Protein AF-A0A535HWG7-F1 (afdb_monomer_lite)

Structure (mmCIF, N/CA/C/O backbone):
data_AF-A0A535HWG7-F1
#
_entry.id   AF-A0A535HWG7-F1
#
loop_
_atom_site.group_PDB
_atom_site.id
_atom_site.type_symbol
_atom_site.label_atom_id
_atom_site.label_alt_id
_atom_site.label_comp_id
_atom_site.label_asym_id
_atom_site.label_entity_id
_atom_site.label_seq_id
_atom_site.pdbx_PDB_ins_code
_atom_site.Cartn_x
_atom_site.Cartn_y
_atom_site.Cartn_z
_atom_site.occupancy
_atom_site.B_iso_or_equiv
_atom_site.auth_seq_id
_atom_site.auth_comp_id
_atom_site.auth_asym_id
_atom_site.auth_atom_id
_atom_site.pdbx_PDB_model_num
ATOM 1 N N . MET A 1 1 ? -50.111 4.413 7.976 1.00 44.66 1 MET A N 1
ATOM 2 C CA . MET A 1 1 ? -48.849 4.203 8.720 1.00 44.66 1 MET A CA 1
ATOM 3 C C . MET A 1 1 ? -47.826 3.595 7.777 1.00 44.66 1 MET A C 1
ATOM 5 O O . MET A 1 1 ? -48.163 2.578 7.182 1.00 44.66 1 MET A O 1
ATOM 9 N N . PRO A 1 2 ? -46.637 4.185 7.564 1.00 52.50 2 PRO A N 1
ATOM 10 C CA . PRO A 1 2 ? -45.641 3.558 6.705 1.00 52.50 2 PRO A CA 1
ATOM 11 C C . PRO A 1 2 ? -44.931 2.430 7.474 1.00 52.50 2 PRO A C 1
ATOM 13 O O . PRO A 1 2 ? -44.420 2.644 8.570 1.00 52.50 2 PRO A O 1
ATOM 16 N N . LEU A 1 3 ? -44.930 1.226 6.894 1.00 57.62 3 LEU A N 1
ATOM 17 C CA . LEU A 1 3 ? -44.432 -0.038 7.468 1.00 57.62 3 LEU A CA 1
ATOM 18 C C . LEU A 1 3 ? -42.912 -0.256 7.319 1.00 57.62 3 LEU A C 1
ATOM 20 O O . LEU A 1 3 ? -42.413 -1.337 7.607 1.00 57.62 3 LEU A O 1
ATOM 24 N N . PHE A 1 4 ? -42.157 0.760 6.901 1.00 60.59 4 PHE A N 1
ATOM 25 C CA . PHE A 1 4 ? -40.718 0.635 6.660 1.00 60.59 4 PHE A CA 1
ATOM 26 C C . PHE A 1 4 ? -39.949 1.768 7.340 1.00 60.59 4 PHE A C 1
ATOM 28 O O . PHE A 1 4 ? -39.509 2.720 6.698 1.00 60.59 4 PHE A O 1
ATOM 35 N N . ARG A 1 5 ? -39.754 1.664 8.660 1.00 58.84 5 ARG A N 1
ATOM 36 C CA . ARG A 1 5 ? -38.632 2.352 9.312 1.00 58.84 5 ARG A CA 1
ATOM 37 C C . ARG A 1 5 ? -37.370 1.575 8.963 1.00 58.84 5 ARG A C 1
ATOM 39 O O . ARG A 1 5 ? -37.111 0.519 9.533 1.00 58.84 5 ARG A O 1
ATOM 46 N N . ARG A 1 6 ? -36.596 2.082 8.002 1.00 60.06 6 ARG A N 1
ATOM 47 C CA . ARG A 1 6 ? -35.200 1.665 7.842 1.00 60.06 6 ARG A CA 1
ATOM 48 C C . ARG A 1 6 ? -34.513 1.988 9.177 1.00 60.06 6 ARG A C 1
ATOM 50 O O . ARG A 1 6 ? -34.630 3.137 9.603 1.00 60.06 6 ARG A O 1
ATOM 57 N N . PRO A 1 7 ? -33.880 1.029 9.871 1.00 55.66 7 PRO A N 1
ATOM 58 C CA . PRO A 1 7 ? -33.111 1.371 11.057 1.00 55.66 7 PRO A CA 1
ATOM 59 C C . PRO A 1 7 ? -32.060 2.407 10.649 1.00 55.66 7 PRO A C 1
ATOM 61 O O . PRO A 1 7 ? -31.368 2.212 9.645 1.00 55.66 7 PRO A O 1
ATOM 64 N N . GLU A 1 8 ? -31.989 3.523 11.379 1.00 54.91 8 GLU A N 1
ATOM 65 C CA . GLU A 1 8 ? -30.885 4.473 11.260 1.00 54.91 8 GLU A CA 1
ATOM 66 C C . GLU A 1 8 ? -29.608 3.702 11.569 1.00 54.91 8 GLU A C 1
ATOM 68 O O . GLU A 1 8 ? -29.321 3.331 12.706 1.00 54.91 8 GLU A O 1
ATOM 73 N N . ARG A 1 9 ? -28.885 3.347 10.512 1.00 58.41 9 ARG A N 1
ATOM 74 C CA . ARG A 1 9 ? -27.623 2.639 10.624 1.00 58.41 9 ARG A CA 1
ATOM 75 C C . ARG A 1 9 ? -26.601 3.710 10.971 1.00 58.41 9 ARG A C 1
ATOM 77 O O . ARG A 1 9 ? -26.141 4.415 10.075 1.00 58.41 9 ARG A O 1
ATOM 84 N N . THR A 1 10 ? -26.320 3.888 12.261 1.00 65.75 10 THR A N 1
ATOM 85 C CA . THR A 1 10 ? -25.242 4.774 12.711 1.00 65.75 10 THR A CA 1
ATOM 86 C C . THR A 1 10 ? -23.978 4.395 11.939 1.00 65.75 10 THR A C 1
ATOM 88 O O . THR A 1 10 ? -23.633 3.207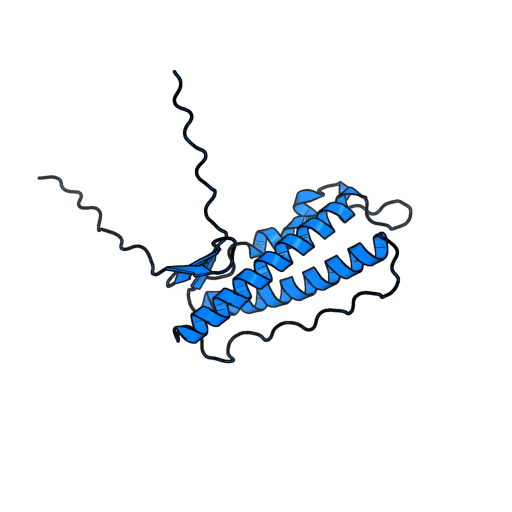 11.915 1.00 65.75 10 THR A O 1
ATOM 91 N N . PRO A 1 11 ? -23.329 5.342 11.239 1.00 66.75 11 PRO A N 1
ATOM 92 C CA . PRO A 1 11 ? -22.117 5.034 10.499 1.00 66.75 11 PRO A CA 1
ATOM 93 C C . PRO A 1 11 ? -21.051 4.497 11.465 1.00 66.75 11 PRO A C 1
ATOM 95 O O . PRO A 1 11 ? -21.007 4.929 12.622 1.00 66.75 11 PRO A O 1
ATOM 98 N N . PRO A 1 12 ? -20.216 3.540 11.022 1.00 75.81 12 PRO A N 1
ATOM 99 C CA . PRO A 1 12 ? -19.136 3.031 11.852 1.00 75.81 12 PRO A CA 1
ATOM 100 C C . PRO A 1 12 ? -18.220 4.185 12.293 1.00 75.81 12 PRO A C 1
ATOM 102 O O . PRO A 1 12 ? -18.034 5.136 11.524 1.00 75.81 12 PRO A O 1
ATOM 105 N N . PRO A 1 13 ? -17.642 4.126 13.507 1.00 87.50 13 PRO A N 1
ATOM 106 C CA . PRO A 1 13 ? -16.687 5.128 13.956 1.00 87.50 13 PRO A CA 1
ATOM 107 C C . PRO A 1 13 ? -15.539 5.246 12.952 1.00 87.50 13 PRO A C 1
ATOM 109 O O . PRO A 1 13 ? -14.954 4.238 12.549 1.00 87.50 13 PRO A O 1
ATOM 112 N N . GLN A 1 14 ? -15.226 6.472 12.541 1.00 92.56 14 GLN A N 1
ATOM 113 C CA . GLN A 1 14 ? -14.174 6.735 11.567 1.00 92.56 14 GLN A CA 1
ATOM 114 C C . GLN A 1 14 ? -13.411 8.018 11.892 1.00 92.56 14 GLN A C 1
ATOM 116 O O . GLN A 1 14 ? -13.940 8.916 12.550 1.00 92.56 14 GLN A O 1
ATOM 121 N N . PHE A 1 15 ? -12.184 8.111 11.397 1.00 92.69 15 PHE A N 1
ATOM 122 C CA . PHE A 1 15 ? -11.363 9.318 11.447 1.00 92.69 15 PHE A CA 1
ATOM 123 C C . PHE A 1 15 ? -10.500 9.438 10.188 1.00 92.69 15 PHE A C 1
ATOM 125 O O . PHE A 1 15 ? -10.460 8.527 9.359 1.00 92.69 15 PHE A O 1
ATOM 132 N N . ILE A 1 16 ? -9.857 10.593 10.032 1.00 92.88 16 ILE A N 1
ATOM 133 C CA . ILE A 1 16 ? -9.023 10.930 8.881 1.00 92.88 16 ILE A CA 1
ATOM 134 C C . ILE A 1 16 ? -7.556 10.976 9.304 1.00 92.88 16 ILE A C 1
ATOM 136 O O . ILE A 1 16 ? -7.260 11.459 10.394 1.00 92.88 16 ILE A O 1
ATOM 140 N N . VAL A 1 17 ? -6.656 10.504 8.441 1.00 89.75 17 VAL A N 1
ATOM 141 C CA . VAL A 1 17 ? -5.204 10.590 8.633 1.00 89.75 17 VAL A CA 1
ATOM 142 C C . VAL A 1 17 ? -4.487 11.134 7.403 1.00 89.75 17 VAL A C 1
ATOM 144 O O . VAL A 1 17 ? -4.877 10.892 6.256 1.00 89.75 17 VAL A O 1
ATOM 147 N N . GLY A 1 18 ? -3.381 11.832 7.663 1.00 80.75 18 GLY A N 1
ATOM 148 C CA . GLY A 1 18 ? -2.506 12.393 6.639 1.00 80.75 18 GLY A CA 1
ATOM 149 C C . GLY A 1 18 ? -3.107 13.575 5.875 1.00 80.75 18 GLY A C 1
ATOM 150 O O . GLY A 1 18 ? -4.245 13.980 6.078 1.00 80.75 18 GLY A O 1
ATOM 151 N N . VAL A 1 19 ? -2.305 14.133 4.968 1.00 75.75 19 VAL A N 1
ATOM 152 C CA . VAL A 1 19 ? -2.656 15.330 4.175 1.00 75.75 19 VAL A CA 1
ATOM 153 C C . VAL A 1 19 ? -3.618 15.048 3.019 1.00 75.75 19 VAL A C 1
ATOM 155 O O . VAL A 1 19 ? -4.183 15.969 2.441 1.00 75.75 19 VAL A O 1
ATOM 158 N N . HIS A 1 20 ? -3.788 13.774 2.672 1.00 79.38 20 HIS A N 1
ATOM 159 C CA . HIS A 1 20 ? -4.631 13.317 1.569 1.00 79.38 20 HIS A CA 1
ATOM 160 C C . HIS A 1 20 ? -5.956 12.733 2.057 1.00 79.38 20 HIS A C 1
ATOM 162 O O . HIS A 1 20 ? -6.542 11.927 1.353 1.00 79.38 20 HIS A O 1
ATOM 168 N N . ASP A 1 21 ? -6.395 13.069 3.267 1.00 87.38 21 ASP A N 1
ATOM 169 C CA . ASP A 1 21 ? -7.676 12.651 3.836 1.00 87.38 21 ASP A CA 1
ATOM 170 C C . ASP A 1 21 ? -7.966 11.134 3.770 1.00 87.38 21 ASP A C 1
ATOM 172 O O . ASP A 1 21 ? -9.080 10.699 3.452 1.00 87.38 21 ASP A O 1
ATOM 176 N N . HIS A 1 22 ? -6.964 10.300 4.075 1.00 91.69 22 HIS A N 1
ATOM 177 C CA . HIS A 1 22 ? -7.167 8.852 4.147 1.00 91.69 22 HIS A CA 1
ATOM 178 C C . HIS A 1 22 ? -8.100 8.521 5.303 1.00 91.69 22 HIS A C 1
ATOM 180 O O . HIS A 1 22 ? -8.017 9.114 6.375 1.00 91.69 22 HIS A O 1
ATOM 186 N N . ARG A 1 23 ? -8.995 7.558 5.102 1.00 94.38 23 ARG A N 1
ATOM 187 C CA . ARG A 1 23 ? -10.052 7.250 6.068 1.00 94.38 23 ARG A CA 1
ATOM 188 C C . ARG A 1 23 ? -9.707 5.994 6.840 1.00 94.38 23 ARG A C 1
ATOM 190 O O . ARG A 1 23 ? -9.428 4.966 6.234 1.00 94.38 23 ARG A O 1
ATOM 197 N N . VAL A 1 24 ? -9.811 6.049 8.158 1.00 95.38 24 VAL A N 1
ATOM 198 C CA . VAL A 1 24 ? -9.719 4.878 9.031 1.00 95.38 24 VAL A CA 1
ATOM 199 C C . VAL A 1 24 ? -11.108 4.568 9.561 1.00 95.38 24 VAL A C 1
ATOM 201 O O . VAL A 1 24 ? -11.734 5.425 10.180 1.00 95.38 24 VAL A O 1
ATOM 204 N N . VAL A 1 25 ? -11.603 3.360 9.305 1.00 94.44 25 VAL A N 1
ATOM 205 C CA . VAL A 1 25 ? -12.955 2.926 9.676 1.00 94.44 25 VAL A CA 1
ATOM 206 C C . VAL A 1 25 ? -12.871 1.738 10.629 1.00 94.44 25 VAL A C 1
ATOM 208 O O . VAL A 1 25 ? -12.256 0.720 10.312 1.00 94.44 25 VAL A O 1
ATOM 211 N N . ILE A 1 26 ? -13.508 1.857 11.791 1.00 93.44 26 ILE A N 1
ATOM 212 C CA . ILE A 1 26 ? -13.460 0.873 12.879 1.00 93.44 26 ILE A CA 1
ATOM 213 C C . ILE A 1 26 ? -14.704 -0.024 12.833 1.00 93.44 26 ILE A C 1
ATOM 215 O O . ILE A 1 26 ? -15.808 0.440 12.549 1.00 93.44 26 ILE A O 1
ATOM 219 N N . GLY A 1 27 ? -14.543 -1.313 13.139 1.00 88.31 27 GLY A N 1
ATOM 220 C CA . GLY A 1 27 ? -15.636 -2.292 13.139 1.00 88.31 27 GLY A CA 1
ATOM 221 C C . GLY A 1 27 ? -16.042 -2.748 11.735 1.00 88.31 27 GLY A C 1
ATOM 222 O O . GLY A 1 27 ? -17.203 -3.074 11.493 1.00 88.31 27 GLY A O 1
ATOM 223 N N . THR A 1 28 ? -15.099 -2.738 10.796 1.00 80.06 28 THR A N 1
ATOM 224 C CA . THR A 1 28 ? -15.294 -3.175 9.410 1.00 80.06 28 THR A CA 1
ATOM 225 C C . THR A 1 28 ? -14.903 -4.639 9.232 1.00 80.06 28 THR A C 1
ATOM 227 O O . THR A 1 28 ? -13.939 -5.122 9.824 1.00 80.06 28 THR A O 1
ATOM 230 N N . ALA A 1 29 ? -15.667 -5.357 8.405 1.00 76.81 29 ALA A N 1
ATOM 231 C CA . ALA A 1 29 ? -15.384 -6.736 8.028 1.00 76.81 29 ALA A CA 1
ATOM 232 C C . ALA A 1 29 ? -15.555 -6.910 6.503 1.00 76.81 29 ALA A C 1
ATOM 234 O O . ALA A 1 29 ? -16.657 -6.670 6.000 1.00 76.81 29 ALA A O 1
ATOM 235 N N . PRO A 1 30 ? -14.509 -7.348 5.774 1.00 77.88 30 PRO A N 1
ATOM 236 C CA . PRO A 1 30 ? -13.135 -7.520 6.258 1.00 77.88 30 PRO A CA 1
ATOM 237 C C . PRO A 1 30 ? -12.460 -6.168 6.566 1.00 77.88 30 PRO A C 1
ATOM 239 O O . PRO A 1 30 ? -12.705 -5.191 5.867 1.00 77.88 30 PRO A O 1
ATOM 242 N N . GLY A 1 31 ? -11.621 -6.131 7.611 1.00 89.50 31 GLY A N 1
ATOM 243 C CA . GLY A 1 31 ? -10.663 -5.041 7.845 1.00 89.50 31 GLY A CA 1
ATOM 244 C C . GLY A 1 31 ? -9.513 -5.053 6.824 1.00 89.50 31 GLY A C 1
ATOM 245 O O . GLY A 1 31 ? -9.499 -5.895 5.921 1.00 89.50 31 GLY A O 1
ATOM 246 N N . GLY A 1 32 ? -8.506 -4.198 7.010 1.00 95.81 32 GLY A N 1
ATOM 247 C CA . GLY A 1 32 ? -7.247 -4.237 6.261 1.00 95.81 32 GLY A CA 1
ATOM 248 C C . GLY A 1 32 ? -6.824 -2.915 5.620 1.00 95.81 32 GLY A C 1
ATOM 249 O O . GLY A 1 32 ? -7.337 -1.839 5.926 1.00 95.81 32 GLY A O 1
ATOM 250 N N . VAL A 1 33 ? -5.865 -2.997 4.704 1.00 96.69 33 VAL A N 1
ATOM 251 C CA . VAL A 1 33 ? -5.419 -1.873 3.872 1.00 96.69 33 VAL A CA 1
ATOM 252 C C . VAL A 1 33 ? -6.162 -1.941 2.537 1.00 96.69 33 VAL A C 1
ATOM 254 O O . VAL A 1 33 ? -5.893 -2.806 1.707 1.00 96.69 33 VAL A O 1
ATOM 257 N N . GLY A 1 34 ? -7.100 -1.021 2.307 1.00 94.38 34 GLY A N 1
ATOM 258 C CA . GLY A 1 34 ? -8.035 -1.087 1.177 1.00 94.38 34 GLY A CA 1
ATOM 259 C C . GLY A 1 34 ? -7.388 -1.017 -0.209 1.00 94.38 34 GLY A C 1
ATOM 260 O O . GLY A 1 34 ? -7.935 -1.557 -1.160 1.00 94.38 34 GLY A O 1
ATOM 261 N N . MET A 1 35 ? -6.212 -0.399 -0.317 1.00 93.25 35 MET A N 1
ATOM 262 C CA . MET A 1 35 ? -5.444 -0.264 -1.565 1.00 93.25 35 MET A CA 1
ATOM 263 C C . MET A 1 35 ? -4.442 -1.401 -1.811 1.00 93.25 35 MET A C 1
ATOM 265 O O . MET A 1 35 ? -3.761 -1.413 -2.830 1.00 93.25 35 MET A O 1
ATOM 269 N N . LEU A 1 36 ? -4.313 -2.365 -0.892 1.00 96.19 36 LEU A N 1
ATOM 270 C CA . LEU A 1 36 ? -3.207 -3.324 -0.929 1.00 96.19 36 LEU A CA 1
ATOM 271 C C . LEU A 1 36 ? -3.220 -4.233 -2.166 1.00 96.19 36 LEU A C 1
ATOM 273 O O . LEU A 1 36 ? -2.172 -4.450 -2.770 1.00 96.19 36 LEU A O 1
ATOM 277 N N . GLU A 1 37 ? -4.386 -4.751 -2.557 1.00 94.38 37 GLU A N 1
ATOM 278 C CA . GLU 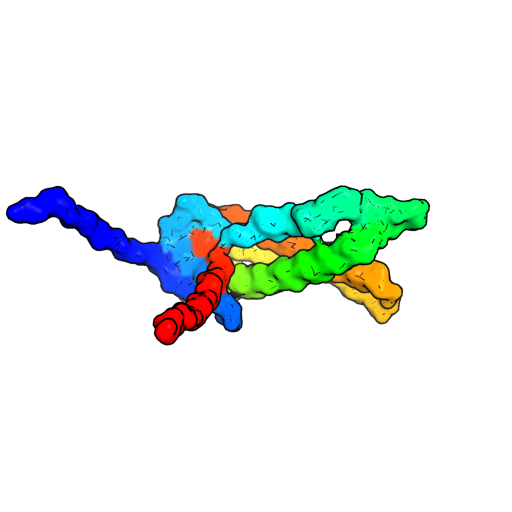A 1 37 ? -4.487 -5.630 -3.732 1.00 94.38 37 GLU A CA 1
ATOM 279 C C . GLU A 1 37 ? -4.157 -4.888 -5.034 1.00 94.38 37 GLU A C 1
ATOM 281 O O . GLU A 1 37 ? -3.470 -5.427 -5.902 1.00 94.38 37 GLU A O 1
ATOM 286 N N . GLU A 1 38 ? -4.586 -3.628 -5.147 1.00 94.25 38 GLU A N 1
ATOM 287 C CA . GLU A 1 38 ? -4.269 -2.775 -6.295 1.00 94.25 38 GLU A CA 1
ATOM 288 C C . GLU A 1 38 ? -2.761 -2.528 -6.390 1.00 94.25 38 GLU A C 1
ATOM 290 O O . GLU A 1 38 ? -2.180 -2.678 -7.464 1.00 94.25 38 GLU A O 1
ATOM 295 N N . LEU A 1 39 ? -2.106 -2.240 -5.259 1.00 96.56 39 LEU A N 1
ATOM 296 C CA . LEU A 1 39 ? -0.658 -2.040 -5.203 1.00 96.56 39 LEU A CA 1
ATOM 297 C C . LEU A 1 39 ? 0.112 -3.310 -5.598 1.00 96.56 39 LEU A C 1
ATOM 299 O O . LEU A 1 39 ? 1.025 -3.232 -6.417 1.00 96.56 39 LEU A O 1
ATOM 303 N N . ARG A 1 40 ? -0.284 -4.494 -5.102 1.00 96.25 40 ARG A N 1
ATOM 304 C CA . ARG A 1 40 ? 0.364 -5.776 -5.461 1.00 96.25 40 ARG A CA 1
ATOM 305 C C . ARG A 1 40 ? 0.367 -6.039 -6.965 1.00 96.25 40 ARG A C 1
ATOM 307 O O . ARG A 1 40 ? 1.349 -6.553 -7.500 1.00 96.25 40 ARG A O 1
ATOM 314 N N . GLY A 1 41 ? -0.739 -5.722 -7.635 1.00 93.50 41 GLY A N 1
ATOM 315 C CA . GLY A 1 41 ? -0.925 -5.966 -9.064 1.00 93.50 41 GLY A CA 1
ATOM 316 C C . GLY A 1 41 ? -0.509 -4.812 -9.975 1.00 93.50 41 GLY A C 1
ATOM 317 O O . GLY A 1 41 ? -0.504 -4.995 -11.193 1.00 93.50 41 GLY A O 1
ATOM 318 N N . TYR A 1 42 ? -0.161 -3.644 -9.425 1.00 95.75 42 TYR A N 1
ATOM 319 C CA . TYR A 1 42 ? -0.134 -2.377 -10.160 1.00 95.75 42 TYR A CA 1
ATOM 320 C C . TYR A 1 42 ? 0.715 -2.420 -11.435 1.00 95.75 42 TYR A C 1
ATOM 322 O O . TYR A 1 42 ? 0.220 -2.154 -12.528 1.00 95.75 42 TYR A O 1
ATOM 330 N N . VAL A 1 43 ? 1.991 -2.803 -11.321 1.00 94.50 43 VAL A N 1
ATOM 331 C CA . VAL A 1 43 ? 2.920 -2.773 -12.464 1.00 94.50 43 VAL A CA 1
ATOM 332 C C . VAL A 1 43 ? 2.438 -3.699 -13.579 1.00 94.50 43 VAL A C 1
ATOM 334 O O . VAL A 1 43 ? 2.456 -3.318 -14.749 1.00 94.50 43 VAL A O 1
ATOM 337 N N . ALA A 1 44 ? 1.963 -4.897 -13.233 1.00 92.00 44 ALA A N 1
ATOM 338 C CA . ALA A 1 44 ? 1.437 -5.846 -14.210 1.00 92.00 44 ALA A CA 1
ATOM 339 C C . ALA A 1 44 ? 0.146 -5.329 -14.864 1.00 92.00 44 ALA A C 1
ATOM 341 O O . ALA A 1 44 ? -0.005 -5.429 -16.081 1.00 92.00 44 ALA A O 1
ATOM 342 N N . ALA A 1 45 ? -0.749 -4.731 -14.075 1.00 92.19 45 ALA A N 1
ATOM 343 C CA . ALA A 1 45 ? -2.002 -4.164 -14.559 1.00 92.19 45 ALA A CA 1
ATOM 344 C C . ALA A 1 45 ? -1.776 -3.000 -15.539 1.00 92.19 45 ALA A C 1
ATOM 346 O O . ALA A 1 45 ? -2.432 -2.941 -16.575 1.00 92.19 45 ALA A O 1
ATOM 347 N N . VAL A 1 46 ? -0.820 -2.110 -15.249 1.00 91.69 46 VAL A N 1
ATOM 348 C CA . VAL A 1 46 ? -0.503 -0.948 -16.097 1.00 91.69 46 VAL A CA 1
ATOM 349 C C . VAL A 1 46 ? 0.230 -1.352 -17.375 1.00 91.69 46 VAL A C 1
ATOM 351 O O . VAL A 1 46 ? -0.020 -0.798 -18.444 1.00 91.69 46 VAL A O 1
ATOM 354 N N . THR A 1 47 ? 1.156 -2.307 -17.286 1.00 90.44 47 THR A N 1
ATOM 355 C CA . THR A 1 47 ? 2.061 -2.623 -18.403 1.00 90.44 47 THR A CA 1
ATOM 356 C C . THR A 1 47 ? 1.520 -3.699 -19.339 1.00 90.44 47 THR A C 1
ATOM 358 O O . THR A 1 47 ? 1.903 -3.726 -20.511 1.00 90.44 47 THR A O 1
ATOM 361 N N . GLY A 1 48 ? 0.624 -4.574 -18.870 1.00 86.44 48 GLY A N 1
ATOM 362 C CA . GLY A 1 48 ? 0.051 -5.654 -19.671 1.00 86.44 48 GLY A CA 1
ATOM 363 C C . GLY A 1 48 ? 1.123 -6.452 -20.429 1.00 86.44 48 GLY A C 1
ATOM 364 O O . GLY A 1 48 ? 2.072 -6.968 -19.844 1.00 86.44 48 GLY A O 1
ATOM 365 N N . GLY A 1 49 ? 1.005 -6.518 -21.761 1.00 66.44 49 GLY A N 1
ATOM 366 C CA . GLY A 1 49 ? 1.963 -7.214 -22.635 1.00 66.44 49 GLY A CA 1
ATOM 367 C C . GLY A 1 49 ? 3.363 -6.580 -22.726 1.00 66.44 49 GLY A C 1
ATOM 368 O O . GLY A 1 49 ? 4.305 -7.244 -23.160 1.00 66.44 49 GLY A O 1
ATOM 369 N N . ALA A 1 50 ? 3.535 -5.326 -22.289 1.00 68.69 50 ALA A N 1
ATOM 370 C CA . ALA A 1 50 ? 4.830 -4.636 -22.267 1.00 68.69 50 ALA A CA 1
ATOM 371 C C . ALA A 1 50 ? 5.757 -5.103 -21.128 1.00 68.69 50 ALA A C 1
ATOM 373 O O . ALA A 1 50 ? 6.893 -4.630 -21.037 1.00 68.69 50 ALA A O 1
ATOM 374 N N . ALA A 1 51 ? 5.287 -6.035 -20.289 1.00 68.75 51 ALA A N 1
ATOM 375 C CA . ALA A 1 51 ? 6.046 -6.677 -19.218 1.00 68.75 51 ALA A CA 1
ATOM 376 C C . ALA A 1 51 ? 7.192 -7.576 -19.723 1.00 68.75 51 ALA A C 1
ATOM 378 O O . ALA A 1 51 ? 8.016 -8.022 -18.928 1.00 68.75 51 ALA A O 1
ATOM 379 N N . THR A 1 52 ? 7.258 -7.853 -21.031 1.00 73.62 52 THR A N 1
ATOM 380 C CA . THR A 1 52 ? 8.349 -8.645 -21.609 1.00 73.62 52 THR A CA 1
ATOM 381 C C . THR A 1 52 ? 9.618 -7.785 -21.687 1.00 73.62 52 THR A C 1
ATOM 383 O O . THR A 1 52 ? 9.571 -6.714 -22.304 1.00 73.62 52 THR A O 1
ATOM 386 N N . PRO A 1 53 ? 10.752 -8.217 -21.098 1.00 76.19 53 PRO A N 1
ATOM 387 C CA . PRO A 1 53 ? 12.012 -7.491 -21.203 1.00 76.19 53 PRO A CA 1
ATOM 388 C C . PRO A 1 53 ? 12.427 -7.279 -22.660 1.00 76.19 53 PRO A C 1
ATOM 390 O O . PRO A 1 53 ? 12.141 -8.095 -23.541 1.00 76.19 53 PRO A O 1
ATOM 393 N N . ARG A 1 54 ? 13.128 -6.176 -22.919 1.00 80.69 54 ARG A N 1
ATOM 394 C CA . ARG A 1 54 ? 13.729 -5.900 -24.225 1.00 80.69 54 ARG A CA 1
ATOM 395 C C . ARG A 1 54 ? 14.812 -6.937 -24.534 1.00 80.69 54 ARG A C 1
ATOM 397 O O . ARG A 1 54 ? 15.268 -7.681 -23.670 1.00 80.69 54 ARG A O 1
ATOM 404 N N . THR A 1 55 ? 15.265 -6.960 -25.784 1.00 82.38 55 THR A N 1
ATOM 405 C CA . THR A 1 55 ? 16.302 -7.890 -26.267 1.00 82.38 55 THR A CA 1
ATOM 406 C C . THR A 1 55 ? 17.636 -7.782 -25.522 1.00 82.38 55 THR A C 1
ATOM 408 O O . THR A 1 55 ? 18.422 -8.720 -25.550 1.00 82.38 55 THR A O 1
ATOM 411 N N . ASP A 1 56 ? 17.900 -6.651 -24.865 1.00 83.94 56 ASP A N 1
ATOM 412 C CA . ASP A 1 56 ? 19.071 -6.410 -24.013 1.00 83.94 56 ASP A CA 1
ATOM 413 C C . ASP A 1 56 ? 18.850 -6.821 -22.540 1.00 83.94 56 ASP A C 1
ATOM 415 O O . ASP A 1 56 ? 19.709 -6.578 -21.693 1.00 83.94 56 ASP A O 1
ATOM 419 N N . GLY A 1 57 ? 17.700 -7.426 -22.221 1.00 85.44 57 GLY A N 1
ATOM 420 C CA . GLY A 1 57 ? 17.313 -7.853 -20.877 1.00 85.44 57 GLY A CA 1
ATOM 421 C C . GLY A 1 57 ? 16.798 -6.729 -19.975 1.00 85.44 57 GLY A C 1
ATOM 422 O O . GLY A 1 57 ? 16.487 -6.990 -18.813 1.00 85.44 57 GLY A O 1
ATOM 423 N N . ARG A 1 58 ? 16.697 -5.489 -20.472 1.00 89.62 58 ARG A N 1
ATOM 424 C CA . ARG A 1 58 ? 16.192 -4.351 -19.695 1.00 89.62 58 ARG A CA 1
ATOM 425 C C . ARG A 1 58 ? 14.683 -4.216 -19.813 1.00 89.62 58 ARG A C 1
ATOM 427 O O . ARG A 1 58 ? 14.080 -4.539 -20.836 1.00 89.62 58 ARG A O 1
ATOM 434 N N . ASP A 1 59 ? 14.079 -3.661 -18.772 1.00 91.81 59 ASP A N 1
ATOM 435 C CA . ASP A 1 59 ? 12.673 -3.273 -18.806 1.00 91.81 59 ASP A CA 1
ATOM 436 C C . ASP A 1 59 ? 12.384 -2.254 -19.920 1.00 91.81 59 ASP A C 1
ATOM 438 O O . ASP A 1 59 ? 13.207 -1.395 -20.257 1.00 91.81 59 ASP A O 1
ATOM 442 N N . SER A 1 60 ? 11.177 -2.332 -20.482 1.00 91.75 60 SER A N 1
ATOM 443 C CA . SER A 1 60 ? 10.666 -1.308 -21.390 1.00 91.75 60 SER A CA 1
ATOM 444 C C . SER A 1 60 ? 10.435 0.017 -20.650 1.00 91.75 60 SER A C 1
ATOM 446 O O . SER A 1 60 ? 10.264 0.045 -19.432 1.00 91.75 60 SER A O 1
ATOM 448 N N . VAL A 1 61 ? 10.381 1.134 -21.384 1.00 91.31 61 VAL A N 1
ATOM 449 C CA . VAL A 1 61 ? 10.087 2.450 -20.780 1.00 91.31 61 VAL A CA 1
ATOM 450 C C . VAL A 1 61 ? 8.735 2.437 -20.061 1.00 91.31 61 VAL A C 1
ATOM 452 O O . VAL A 1 61 ? 8.640 2.972 -18.965 1.00 91.31 61 VAL A O 1
ATOM 455 N N . ALA A 1 62 ? 7.728 1.754 -20.616 1.00 92.06 62 ALA A N 1
ATOM 456 C CA . ALA A 1 62 ? 6.424 1.595 -19.973 1.00 92.06 62 ALA A CA 1
ATOM 457 C C . ALA A 1 62 ? 6.531 0.901 -18.603 1.00 92.06 62 ALA A C 1
ATOM 459 O O . ALA A 1 62 ? 5.913 1.344 -17.639 1.00 92.06 62 ALA A O 1
ATOM 460 N N . VAL A 1 63 ? 7.355 -0.147 -18.494 1.00 95.00 63 VAL A N 1
ATOM 461 C CA . VAL A 1 63 ? 7.609 -0.834 -17.217 1.00 95.00 63 VAL A CA 1
ATOM 462 C C . VAL A 1 63 ? 8.372 0.060 -16.244 1.00 95.00 63 VAL A C 1
ATOM 464 O O . VAL A 1 63 ? 8.048 0.084 -15.060 1.00 95.00 63 VAL A O 1
ATOM 467 N N . LEU A 1 64 ? 9.355 0.824 -16.721 1.00 95.06 64 LEU A N 1
ATOM 468 C CA . LEU A 1 64 ? 10.109 1.754 -15.880 1.00 95.06 64 LEU A CA 1
ATOM 469 C C . LEU A 1 64 ? 9.225 2.881 -15.325 1.00 95.06 64 LEU A C 1
ATOM 471 O O . LEU A 1 64 ? 9.328 3.186 -14.139 1.00 95.06 64 LEU A O 1
ATOM 475 N N . SER A 1 65 ? 8.329 3.444 -16.141 1.00 95.62 65 SER A N 1
ATOM 476 C CA . SER A 1 65 ? 7.323 4.416 -15.691 1.00 95.62 65 SER A CA 1
ATOM 477 C C . SER A 1 65 ? 6.389 3.802 -14.649 1.00 95.62 65 SER A C 1
ATOM 479 O O . SER A 1 65 ? 6.301 4.317 -13.540 1.00 95.62 65 SER A O 1
ATOM 481 N N . ALA A 1 66 ? 5.810 2.631 -14.932 1.00 96.50 66 ALA A N 1
ATOM 482 C CA . ALA A 1 66 ? 4.920 1.954 -13.990 1.00 96.50 66 ALA A CA 1
ATOM 483 C C . ALA A 1 66 ? 5.603 1.610 -12.652 1.00 96.50 66 ALA A C 1
ATOM 485 O O . ALA A 1 66 ? 4.963 1.635 -11.605 1.00 96.50 66 ALA A O 1
ATOM 486 N N . LYS A 1 67 ? 6.906 1.297 -12.659 1.00 97.25 67 LYS A N 1
ATOM 487 C CA . LYS A 1 67 ? 7.692 1.058 -11.436 1.00 97.25 67 LYS A CA 1
ATOM 488 C C . LYS A 1 67 ? 7.869 2.316 -10.588 1.00 97.25 67 LYS A C 1
ATOM 490 O O . LYS A 1 67 ? 7.878 2.203 -9.362 1.00 97.25 67 LYS A O 1
ATOM 495 N N . MET A 1 68 ? 8.038 3.475 -11.220 1.00 97.94 68 MET A N 1
ATOM 496 C CA . MET A 1 68 ? 8.131 4.758 -10.520 1.00 97.94 68 MET A CA 1
ATOM 497 C C . MET A 1 68 ? 6.786 5.144 -9.913 1.00 97.94 68 MET A C 1
ATOM 499 O O . MET A 1 68 ? 6.733 5.410 -8.715 1.00 97.94 68 MET A O 1
ATOM 503 N N . ASP A 1 69 ? 5.711 5.053 -10.697 1.00 97.62 69 ASP A N 1
ATOM 504 C CA . ASP A 1 69 ? 4.352 5.339 -10.228 1.00 97.62 69 ASP A CA 1
ATOM 505 C C . ASP A 1 69 ? 3.972 4.410 -9.063 1.00 97.62 69 ASP A C 1
ATOM 507 O O . ASP A 1 69 ? 3.512 4.853 -8.013 1.00 97.62 69 ASP A O 1
ATOM 511 N N . HIS A 1 70 ? 4.265 3.110 -9.189 1.00 97.88 70 HIS A N 1
ATOM 512 C CA . HIS A 1 70 ? 4.079 2.142 -8.107 1.00 97.88 70 HIS A CA 1
ATOM 513 C C . HIS A 1 70 ? 4.841 2.542 -6.837 1.00 97.88 70 HIS A C 1
ATOM 515 O O . HIS A 1 70 ? 4.317 2.415 -5.731 1.00 97.88 70 HIS A O 1
ATOM 521 N N . ALA A 1 71 ? 6.081 3.015 -6.975 1.00 97.81 71 ALA A N 1
ATOM 522 C CA . ALA A 1 71 ? 6.889 3.398 -5.828 1.00 97.81 71 ALA A CA 1
ATOM 523 C C . ALA A 1 71 ? 6.337 4.624 -5.093 1.00 97.81 71 ALA A C 1
ATOM 525 O O . ALA A 1 71 ? 6.405 4.659 -3.863 1.00 97.81 71 ALA A O 1
ATOM 526 N N . GLU A 1 72 ? 5.780 5.586 -5.824 1.00 96.38 72 GLU A N 1
ATOM 527 C CA . GLU A 1 72 ? 5.084 6.744 -5.262 1.00 96.38 72 GLU A CA 1
ATOM 528 C C . GLU A 1 72 ? 3.810 6.313 -4.526 1.00 96.38 72 GLU A C 1
ATOM 530 O O . GLU A 1 72 ? 3.674 6.576 -3.331 1.00 96.38 72 GLU A O 1
ATOM 535 N N . LEU A 1 73 ? 2.949 5.526 -5.179 1.00 95.69 73 LEU A N 1
ATOM 536 C CA . LEU A 1 73 ? 1.703 5.029 -4.586 1.00 95.69 73 LEU A CA 1
ATOM 537 C C . LEU A 1 73 ? 1.942 4.207 -3.312 1.00 95.69 73 LEU A C 1
ATOM 539 O O . LEU A 1 73 ? 1.256 4.388 -2.306 1.00 95.69 73 LEU A O 1
ATOM 543 N N . VAL A 1 74 ? 2.942 3.318 -3.318 1.00 96.94 74 VAL A N 1
ATOM 544 C CA . VAL A 1 74 ? 3.305 2.544 -2.123 1.00 96.94 74 VAL A CA 1
ATOM 545 C C . VAL A 1 74 ? 3.859 3.448 -1.025 1.00 96.94 74 VAL A C 1
ATOM 547 O O . VAL A 1 74 ? 3.595 3.202 0.153 1.00 96.94 74 VAL A O 1
ATOM 550 N N . ASN A 1 75 ? 4.638 4.475 -1.370 1.00 95.06 75 ASN A N 1
ATOM 551 C CA . ASN A 1 75 ? 5.163 5.416 -0.386 1.00 95.06 75 ASN A CA 1
ATOM 552 C C . ASN A 1 75 ? 4.025 6.174 0.312 1.00 95.06 75 ASN A C 1
ATOM 554 O O . ASN A 1 75 ? 3.999 6.212 1.541 1.00 95.06 75 ASN A O 1
ATOM 558 N N . ASP A 1 76 ? 3.057 6.675 -0.450 1.00 93.56 76 ASP A N 1
ATOM 559 C CA . ASP A 1 76 ? 1.894 7.385 0.086 1.00 93.56 76 ASP A CA 1
ATOM 560 C C . ASP A 1 76 ? 1.023 6.484 0.964 1.00 93.56 76 ASP A C 1
ATOM 562 O O . ASP A 1 76 ? 0.673 6.858 2.087 1.00 93.56 76 ASP A O 1
ATOM 566 N N . ALA A 1 77 ? 0.752 5.259 0.505 1.00 94.75 77 ALA A N 1
ATOM 567 C CA . ALA A 1 77 ? 0.041 4.254 1.287 1.00 94.75 77 ALA A CA 1
ATOM 568 C C . ALA A 1 77 ? 0.766 3.944 2.607 1.00 94.75 77 ALA A C 1
ATOM 570 O O . ALA A 1 77 ? 0.142 3.866 3.664 1.00 94.75 77 ALA A O 1
ATOM 571 N N . THR A 1 78 ? 2.095 3.811 2.561 1.00 95.62 78 THR A N 1
ATOM 572 C CA . THR A 1 78 ? 2.930 3.557 3.745 1.00 95.62 78 THR A CA 1
ATOM 573 C C . THR A 1 78 ? 2.822 4.697 4.748 1.00 95.62 78 THR A C 1
ATOM 575 O O . THR A 1 78 ? 2.617 4.445 5.934 1.00 95.62 78 THR A O 1
ATOM 578 N N . SER A 1 79 ? 2.909 5.946 4.285 1.00 94.19 79 SER A N 1
ATOM 579 C CA . SER A 1 79 ? 2.758 7.125 5.138 1.00 94.19 79 SER A CA 1
ATOM 580 C C . SER A 1 79 ? 1.366 7.208 5.767 1.00 94.19 79 SER A C 1
ATOM 582 O O . SER A 1 79 ? 1.257 7.423 6.972 1.00 94.19 79 SER A O 1
ATOM 584 N N . ALA A 1 80 ? 0.304 6.989 4.989 1.00 94.44 80 ALA A N 1
ATOM 585 C CA . ALA A 1 80 ? -1.062 7.004 5.508 1.00 94.44 80 ALA A CA 1
ATOM 586 C C . ALA A 1 80 ? -1.294 5.910 6.562 1.00 94.44 80 ALA A C 1
ATOM 588 O O . ALA A 1 80 ? -1.890 6.166 7.607 1.00 94.44 80 ALA A O 1
ATOM 589 N N . VAL A 1 81 ? -0.790 4.699 6.316 1.00 96.25 81 VAL A N 1
ATOM 590 C CA . VAL A 1 81 ? -0.924 3.568 7.242 1.00 96.25 81 VAL A CA 1
ATOM 591 C C . VAL A 1 81 ? -0.083 3.764 8.506 1.00 96.25 81 VAL A C 1
ATOM 593 O O . VAL A 1 81 ? -0.546 3.416 9.588 1.00 96.25 81 VAL A O 1
ATOM 596 N N . ALA A 1 82 ? 1.109 4.359 8.410 1.00 95.50 82 ALA A N 1
ATOM 597 C CA . ALA A 1 82 ? 1.917 4.693 9.583 1.00 95.50 82 ALA A CA 1
ATOM 598 C C . ALA A 1 82 ? 1.171 5.656 10.521 1.00 95.50 82 ALA A C 1
ATOM 600 O O . ALA A 1 82 ? 1.016 5.360 11.703 1.00 95.50 82 ALA A O 1
ATOM 601 N N . LEU A 1 83 ? 0.613 6.738 9.968 1.00 95.00 83 LEU A N 1
ATOM 602 C CA . LEU A 1 83 ? -0.193 7.700 10.726 1.00 95.00 83 LEU A CA 1
ATOM 603 C C . LEU A 1 83 ? -1.468 7.063 11.297 1.00 95.00 83 LEU A C 1
ATOM 605 O O . LEU A 1 83 ? -1.861 7.358 12.421 1.00 95.00 83 LEU A O 1
ATOM 609 N N . ALA A 1 84 ? -2.106 6.156 10.549 1.00 95.62 84 ALA A N 1
ATOM 610 C CA . ALA A 1 84 ? -3.237 5.388 11.061 1.00 95.62 84 ALA A CA 1
ATOM 611 C C . ALA A 1 84 ? -2.851 4.559 12.290 1.00 95.62 84 ALA A C 1
ATOM 613 O O . ALA A 1 84 ? -3.598 4.542 13.261 1.00 95.62 84 ALA A O 1
ATOM 614 N N . LEU A 1 85 ? -1.703 3.880 12.268 1.00 96.06 85 LEU A N 1
ATOM 615 C CA . LEU A 1 85 ? -1.241 3.065 13.394 1.00 96.06 85 LEU A CA 1
ATOM 616 C C . LEU A 1 85 ? -0.906 3.907 14.629 1.00 96.06 85 LEU A C 1
ATOM 618 O O . LEU A 1 85 ? -1.251 3.495 15.736 1.00 96.06 85 LEU A O 1
ATOM 622 N N . GLU A 1 86 ? -0.282 5.071 14.445 1.00 94.06 86 GLU A N 1
ATOM 623 C CA . GLU A 1 86 ? -0.020 6.029 15.527 1.00 94.06 86 GLU A CA 1
ATOM 624 C C . GLU A 1 86 ? -1.333 6.455 16.197 1.00 94.06 86 GLU A C 1
ATOM 626 O O . GLU A 1 86 ? -1.522 6.232 17.392 1.00 94.06 86 GLU A O 1
ATOM 631 N N . GLU A 1 87 ? -2.299 6.929 15.410 1.00 94.12 87 GLU A N 1
ATOM 632 C CA . GLU A 1 87 ? -3.601 7.377 15.914 1.00 94.12 87 GLU A CA 1
ATOM 633 C C . GLU A 1 87 ? -4.410 6.232 16.560 1.00 94.12 87 GLU A C 1
ATOM 635 O O . GLU A 1 87 ? -5.071 6.415 17.584 1.00 94.12 87 GLU A O 1
ATOM 640 N N . LEU A 1 88 ? -4.357 5.016 16.002 1.00 95.06 88 LEU A N 1
ATOM 641 C CA . LEU A 1 88 ? -4.989 3.834 16.605 1.00 95.06 88 LEU A CA 1
ATOM 642 C C . LEU A 1 88 ? -4.364 3.485 17.961 1.00 95.06 88 LEU A C 1
ATOM 644 O O . LEU A 1 88 ? -5.090 3.087 18.877 1.00 95.06 88 LEU A O 1
ATOM 648 N N . SER A 1 89 ? -3.043 3.635 18.094 1.00 94.62 89 SER A N 1
ATOM 649 C CA . SER A 1 89 ? -2.335 3.432 19.357 1.00 94.62 89 SER A CA 1
ATOM 650 C C . SER A 1 89 ? -2.707 4.499 20.383 1.00 94.62 89 SER A C 1
ATOM 652 O O . SER A 1 89 ? -2.979 4.164 21.535 1.00 94.62 89 SER A O 1
ATOM 654 N N . GLU A 1 90 ? -2.771 5.771 19.984 1.00 93.00 90 GLU A N 1
ATOM 655 C CA . GLU A 1 90 ? -3.181 6.877 20.862 1.00 93.00 90 GLU A CA 1
ATOM 656 C C . GLU A 1 90 ? -4.618 6.711 21.374 1.00 93.00 90 GLU A C 1
ATOM 658 O O . GLU A 1 90 ? -4.919 7.015 22.528 1.00 93.00 90 GLU A O 1
ATOM 663 N N . ARG A 1 91 ? -5.501 6.146 20.544 1.00 92.56 91 ARG A N 1
ATOM 664 C CA . ARG A 1 91 ? -6.891 5.822 20.907 1.00 92.56 91 ARG A CA 1
ATOM 665 C C . ARG A 1 91 ? -7.046 4.521 21.698 1.00 92.56 91 ARG A C 1
ATOM 667 O O . ARG A 1 91 ? -8.170 4.174 22.058 1.00 92.56 91 ARG A O 1
ATOM 674 N N . GLY A 1 92 ? -5.961 3.785 21.943 1.00 93.00 92 GLY A N 1
ATOM 675 C CA . GLY A 1 92 ? -5.985 2.503 22.653 1.00 93.00 92 GLY A CA 1
ATOM 676 C C . GLY A 1 92 ? -6.690 1.374 21.893 1.00 93.00 92 GLY A C 1
ATOM 677 O O . GLY A 1 92 ? -7.127 0.405 22.510 1.00 93.00 92 GLY A O 1
ATOM 678 N N . LEU A 1 93 ? -6.829 1.500 20.570 1.00 91.81 93 LEU A N 1
ATOM 679 C CA . LEU A 1 93 ? -7.448 0.488 19.707 1.00 91.81 93 LEU A CA 1
ATOM 680 C C . LEU A 1 93 ? -6.449 -0.586 19.270 1.00 91.81 93 LEU A C 1
ATOM 682 O O . LEU A 1 93 ? -6.838 -1.719 19.015 1.00 91.81 93 LEU A O 1
ATOM 686 N N . VAL A 1 94 ? -5.168 -0.228 19.200 1.00 93.44 94 VAL A N 1
ATOM 687 C CA . VAL A 1 94 ? -4.045 -1.138 18.953 1.00 93.44 94 VAL A CA 1
ATOM 688 C C . VAL A 1 94 ? -3.020 -0.910 20.058 1.00 93.44 94 VAL A C 1
ATOM 690 O O . VAL A 1 94 ? -2.765 0.231 20.436 1.00 93.44 94 VAL A O 1
ATOM 693 N N . ALA A 1 95 ? -2.437 -1.974 20.612 1.00 92.31 95 ALA A N 1
ATOM 694 C CA . ALA A 1 95 ? -1.446 -1.816 21.672 1.00 92.31 95 ALA A CA 1
ATOM 695 C C . ALA A 1 95 ? -0.135 -1.223 21.126 1.00 92.31 95 ALA A C 1
ATOM 697 O O . ALA A 1 95 ? 0.333 -1.595 20.046 1.00 92.31 95 ALA A O 1
ATOM 698 N N . SER A 1 96 ? 0.496 -0.342 21.908 1.00 82.81 96 SER A N 1
ATOM 699 C CA . SER A 1 96 ? 1.825 0.184 21.585 1.00 82.81 96 SER A CA 1
ATOM 700 C C . SER A 1 96 ? 2.827 -0.975 21.492 1.00 82.81 96 SER A C 1
ATOM 702 O O . SER A 1 96 ? 2.963 -1.765 22.427 1.00 82.81 96 SER A O 1
ATOM 704 N N . GLY A 1 97 ? 3.476 -1.118 20.335 1.00 87.12 97 GLY A N 1
ATOM 705 C CA . GLY A 1 97 ? 4.384 -2.229 20.025 1.00 87.12 97 GLY A CA 1
ATOM 706 C C . GLY A 1 97 ? 3.745 -3.445 19.342 1.00 87.12 97 GLY A C 1
ATOM 707 O O . GLY A 1 97 ? 4.474 -4.353 18.955 1.00 87.12 97 GLY A O 1
ATOM 708 N N . GLU A 1 98 ? 2.421 -3.480 19.144 1.00 93.44 98 GLU A N 1
ATOM 709 C CA . GLU A 1 98 ? 1.784 -4.522 18.317 1.00 93.44 98 GLU A CA 1
ATOM 710 C C . GLU A 1 98 ? 1.957 -4.250 16.812 1.00 93.44 98 GLU A C 1
ATOM 712 O O . GLU A 1 98 ? 1.984 -5.174 15.997 1.00 93.44 98 GLU A O 1
ATOM 717 N N . ALA A 1 99 ? 2.083 -2.974 16.439 1.00 91.94 99 ALA A N 1
ATOM 718 C CA . ALA A 1 99 ? 2.376 -2.563 15.074 1.00 91.94 99 ALA A CA 1
ATOM 719 C C . ALA A 1 99 ? 3.737 -3.118 14.608 1.00 91.94 99 ALA A C 1
ATOM 721 O O . ALA A 1 99 ? 4.734 -2.949 15.316 1.00 91.94 99 ALA A O 1
ATOM 722 N N . PRO A 1 100 ? 3.819 -3.731 13.409 1.00 92.94 100 PRO A N 1
ATOM 723 C CA . PRO A 1 100 ? 5.095 -4.095 12.811 1.00 92.94 100 PRO A CA 1
ATOM 724 C C . PRO A 1 100 ? 6.022 -2.873 12.723 1.00 92.94 100 PRO A C 1
ATOM 726 O O . PRO A 1 100 ? 5.572 -1.809 12.277 1.00 92.94 100 PRO A O 1
ATOM 729 N N . PRO A 1 101 ? 7.309 -2.998 13.093 1.00 91.88 101 PRO A N 1
ATOM 730 C CA . PRO A 1 101 ? 8.249 -1.889 12.987 1.00 91.88 101 PRO A CA 1
ATOM 731 C C . PRO A 1 101 ? 8.387 -1.441 11.530 1.00 91.88 101 PRO A C 1
ATOM 733 O O . PRO A 1 101 ? 8.261 -2.255 10.612 1.00 91.88 101 PRO A O 1
ATOM 736 N N . GLN A 1 102 ? 8.659 -0.150 11.321 1.00 88.19 102 GLN A N 1
ATOM 737 C CA . GLN A 1 102 ? 8.963 0.377 9.990 1.00 88.19 102 GLN A CA 1
ATOM 738 C C . GLN A 1 102 ? 10.126 -0.409 9.365 1.00 88.19 102 GLN A C 1
ATOM 740 O O . GLN A 1 102 ? 11.080 -0.745 10.071 1.00 88.19 102 GLN A O 1
ATOM 745 N N . PRO A 1 103 ? 10.065 -0.733 8.063 1.00 91.56 103 PRO A N 1
ATOM 746 C CA . PRO A 1 103 ? 11.053 -1.603 7.459 1.00 91.56 103 PRO A CA 1
ATOM 747 C C . PRO A 1 103 ? 12.359 -0.856 7.184 1.00 91.56 103 PRO A C 1
ATOM 749 O O . PRO A 1 103 ? 12.354 0.275 6.690 1.00 91.56 103 PRO A O 1
ATOM 752 N N . ASP A 1 104 ? 13.483 -1.540 7.386 1.00 93.31 104 ASP A N 1
ATOM 753 C CA . ASP A 1 104 ? 14.779 -1.058 6.923 1.00 93.31 104 ASP A CA 1
ATOM 754 C C . ASP A 1 104 ? 14.809 -1.038 5.393 1.00 93.31 104 ASP A C 1
ATOM 756 O O . ASP A 1 104 ? 14.692 -2.063 4.711 1.00 93.31 104 ASP A O 1
ATOM 760 N N . LEU A 1 105 ? 14.939 0.161 4.831 1.00 92.50 105 LEU A N 1
ATOM 761 C CA . LEU A 1 105 ? 14.927 0.342 3.387 1.00 92.50 105 LEU A CA 1
ATOM 762 C C . LEU A 1 105 ? 16.329 0.115 2.810 1.00 92.50 105 LEU A C 1
ATOM 764 O O . LEU A 1 105 ? 17.291 0.695 3.319 1.00 92.50 105 LEU A O 1
ATOM 768 N N . PRO A 1 106 ? 16.453 -0.635 1.698 1.00 89.44 106 PRO A N 1
ATOM 769 C CA . PRO A 1 106 ? 17.705 -0.730 0.957 1.00 89.44 106 PRO A CA 1
ATOM 770 C C . PRO A 1 106 ? 18.296 0.654 0.672 1.00 89.44 106 PRO A C 1
ATOM 772 O O . PRO A 1 106 ? 17.571 1.577 0.279 1.00 89.44 106 PRO A O 1
ATOM 775 N N . ALA A 1 107 ? 19.607 0.801 0.863 1.00 88.44 107 ALA A N 1
ATOM 776 C CA . ALA A 1 107 ? 20.306 2.049 0.588 1.00 88.44 107 ALA A CA 1
ATOM 777 C C . ALA A 1 107 ? 20.148 2.450 -0.885 1.00 88.44 107 ALA A C 1
ATOM 779 O O . ALA A 1 107 ? 20.155 1.604 -1.782 1.00 88.44 107 ALA A O 1
ATOM 780 N N . MET A 1 108 ? 20.000 3.752 -1.131 1.00 90.25 108 MET A N 1
ATOM 781 C CA . MET A 1 108 ? 20.017 4.265 -2.495 1.00 90.25 108 MET A CA 1
ATOM 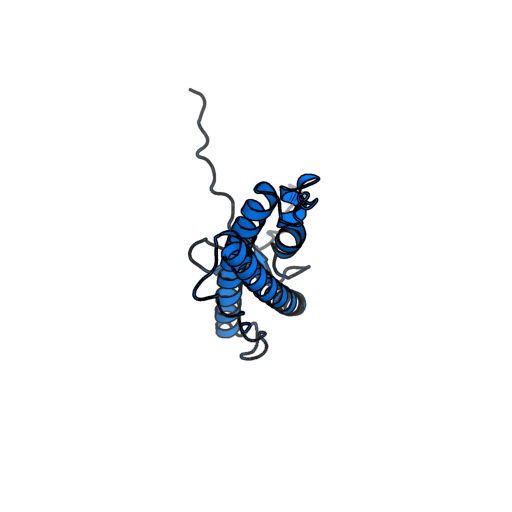782 C C . MET A 1 108 ? 21.471 4.281 -2.989 1.00 90.25 108 MET A C 1
ATOM 784 O O . MET A 1 108 ? 22.339 4.739 -2.243 1.00 90.25 108 MET A O 1
ATOM 788 N N . PRO A 1 109 ? 21.767 3.814 -4.211 1.00 86.94 109 PRO A N 1
ATOM 789 C CA . PRO A 1 109 ? 23.115 3.916 -4.750 1.00 86.94 109 PRO A CA 1
ATOM 790 C C . PRO A 1 109 ? 23.518 5.388 -4.909 1.00 86.94 109 PRO A C 1
ATOM 792 O O . PRO A 1 109 ? 22.771 6.171 -5.492 1.00 86.94 109 PRO A O 1
ATOM 795 N N . GLU A 1 110 ? 24.713 5.761 -4.445 1.00 81.81 110 GLU A N 1
ATOM 796 C CA . GLU A 1 110 ? 25.222 7.142 -4.552 1.00 81.81 110 GLU A CA 1
ATOM 797 C C . GLU A 1 110 ? 25.444 7.587 -6.006 1.00 81.81 110 GLU A C 1
ATOM 799 O O . GLU A 1 110 ? 25.380 8.773 -6.327 1.00 81.81 110 GLU A O 1
ATOM 804 N N . ARG A 1 111 ? 25.717 6.628 -6.897 1.00 82.81 111 ARG A N 1
ATOM 805 C CA . ARG A 1 111 ? 25.878 6.838 -8.338 1.00 82.81 111 ARG A CA 1
ATOM 806 C C . ARG A 1 111 ? 25.158 5.721 -9.078 1.00 82.81 111 ARG A C 1
ATOM 808 O O . ARG A 1 111 ? 25.692 4.625 -9.219 1.00 82.81 111 ARG A O 1
ATOM 815 N N . ALA A 1 112 ? 23.950 6.004 -9.543 1.00 85.12 112 ALA A N 1
ATOM 816 C CA . ALA A 1 112 ? 23.211 5.131 -10.442 1.00 85.12 112 ALA A CA 1
ATOM 817 C C . ALA A 1 112 ? 22.885 5.882 -11.731 1.00 85.12 112 ALA A C 1
ATOM 819 O O . ALA A 1 112 ? 22.594 7.079 -11.705 1.00 85.12 112 ALA A O 1
ATOM 820 N N . ASP A 1 113 ? 22.910 5.165 -12.854 1.00 92.25 113 ASP A N 1
ATOM 821 C CA . ASP A 1 113 ? 22.207 5.631 -14.042 1.00 92.25 113 ASP A CA 1
ATOM 822 C C . ASP A 1 113 ? 20.688 5.609 -13.785 1.00 92.25 113 ASP A C 1
ATOM 824 O O . ASP A 1 113 ? 20.203 5.051 -12.795 1.00 92.25 113 ASP A O 1
ATOM 828 N N . THR A 1 114 ? 19.910 6.232 -14.670 1.00 92.75 114 THR A N 1
ATOM 829 C CA . THR A 1 114 ? 18.450 6.319 -14.507 1.00 92.75 114 THR A CA 1
ATOM 830 C C . THR A 1 114 ? 17.811 4.942 -14.329 1.00 92.75 114 THR A C 1
ATOM 832 O O . THR A 1 114 ? 16.912 4.783 -13.508 1.00 92.75 114 THR A O 1
ATOM 835 N N . TYR A 1 115 ? 18.301 3.929 -15.048 1.00 93.75 115 TYR A N 1
ATOM 836 C CA . TYR A 1 115 ? 17.795 2.567 -14.921 1.00 93.75 115 TYR A CA 1
ATOM 837 C C . TYR A 1 115 ? 18.038 2.007 -13.514 1.00 93.75 115 TY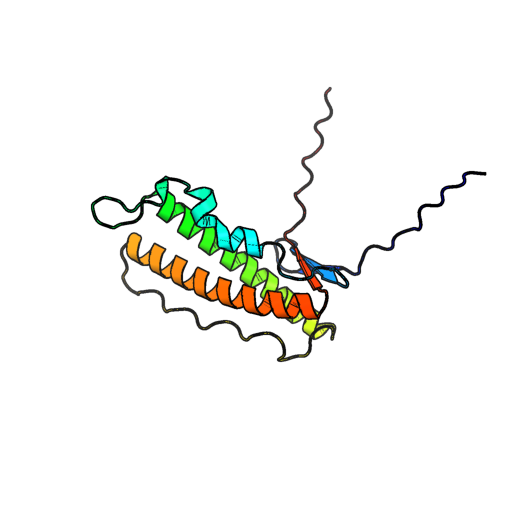R A C 1
ATOM 839 O O . TYR A 1 115 ? 17.093 1.567 -12.860 1.00 93.75 115 TYR A O 1
ATOM 847 N N . GLY A 1 116 ? 19.278 2.067 -13.020 1.00 94.50 116 GLY A N 1
ATOM 848 C CA . GLY A 1 116 ? 19.641 1.602 -11.684 1.00 94.50 116 GLY A CA 1
ATOM 849 C C . GLY A 1 116 ? 18.884 2.334 -10.577 1.00 94.50 116 GLY A C 1
ATOM 850 O O . GLY A 1 116 ? 18.432 1.698 -9.625 1.00 94.50 116 GLY A O 1
ATOM 851 N N . TYR A 1 117 ? 18.668 3.643 -10.730 1.00 95.50 117 TYR A N 1
ATOM 852 C CA . TYR A 1 117 ? 17.877 4.438 -9.791 1.00 95.50 117 TYR A CA 1
ATOM 853 C C . TYR A 1 117 ? 16.418 3.965 -9.719 1.00 95.50 117 TYR A C 1
ATOM 855 O O . TYR A 1 117 ? 15.884 3.773 -8.624 1.00 95.50 117 TYR A O 1
ATOM 863 N N . ILE A 1 118 ? 15.782 3.713 -10.870 1.00 96.38 118 ILE A N 1
ATOM 864 C CA . ILE A 1 118 ? 14.397 3.223 -10.928 1.00 96.38 118 ILE A CA 1
ATOM 865 C C . ILE A 1 118 ? 14.293 1.829 -10.299 1.00 96.38 118 ILE A C 1
ATOM 867 O O . ILE A 1 118 ? 13.389 1.582 -9.501 1.00 96.38 118 ILE A O 1
ATOM 871 N N . GLN A 1 119 ? 15.238 0.924 -10.583 1.00 96.06 119 GLN A N 1
ATOM 872 C CA . GLN A 1 119 ? 15.236 -0.409 -9.966 1.00 96.06 119 GLN A CA 1
ATOM 873 C C . GLN A 1 119 ? 15.417 -0.340 -8.444 1.00 96.06 119 GLN A C 1
ATOM 875 O O . GLN A 1 119 ? 14.695 -1.019 -7.715 1.00 96.06 119 GLN A O 1
ATOM 880 N N . ALA A 1 120 ? 16.333 0.499 -7.948 1.00 96.69 120 ALA A N 1
ATOM 881 C CA . ALA A 1 120 ? 16.551 0.682 -6.512 1.00 96.69 120 ALA A CA 1
ATOM 882 C C . ALA A 1 120 ? 15.319 1.286 -5.816 1.00 96.69 120 ALA A C 1
ATOM 884 O O . ALA A 1 120 ? 14.909 0.830 -4.745 1.00 96.69 120 ALA A O 1
ATOM 885 N N . THR A 1 121 ? 14.684 2.269 -6.453 1.00 97.06 121 THR A N 1
ATOM 886 C CA . THR A 1 121 ? 13.442 2.892 -5.977 1.00 97.06 121 THR A CA 1
ATOM 887 C C . THR A 1 121 ? 12.312 1.869 -5.896 1.00 97.06 121 THR A C 1
ATOM 889 O O . THR A 1 121 ? 11.665 1.733 -4.855 1.00 97.06 121 THR A O 1
ATOM 892 N N . HIS A 1 122 ? 12.143 1.065 -6.944 1.00 96.94 122 HIS A N 1
ATOM 893 C CA . HIS A 1 122 ? 11.151 -0.001 -6.970 1.00 96.94 122 HIS A CA 1
ATOM 894 C C . HIS A 1 122 ? 11.431 -1.096 -5.927 1.00 96.94 122 HIS A C 1
ATOM 896 O O . HIS A 1 122 ? 10.507 -1.593 -5.287 1.00 96.94 122 HIS A O 1
ATOM 902 N N . ALA A 1 123 ? 12.697 -1.448 -5.685 1.00 96.94 123 ALA A N 1
ATOM 903 C CA . ALA A 1 123 ? 13.065 -2.412 -4.647 1.00 96.94 123 ALA A CA 1
ATOM 904 C C . ALA A 1 123 ? 12.689 -1.917 -3.238 1.00 96.94 123 ALA A C 1
ATOM 906 O O . ALA A 1 123 ? 12.146 -2.677 -2.435 1.00 96.94 123 ALA A O 1
ATOM 907 N N . ARG A 1 124 ? 12.905 -0.627 -2.945 1.00 97.75 124 ARG A N 1
ATOM 908 C CA . ARG A 1 124 ? 12.448 -0.004 -1.690 1.00 97.75 124 ARG A CA 1
ATOM 909 C C . ARG A 1 124 ? 10.923 -0.018 -1.578 1.00 97.75 124 ARG A C 1
ATOM 911 O O . ARG A 1 124 ? 10.408 -0.297 -0.497 1.00 97.75 124 ARG A O 1
ATOM 918 N N . ALA A 1 125 ? 10.206 0.230 -2.677 1.00 97.69 125 ALA A N 1
ATOM 919 C CA . ALA A 1 125 ? 8.749 0.119 -2.713 1.00 97.69 125 ALA A CA 1
ATOM 920 C C . ALA A 1 125 ? 8.281 -1.306 -2.382 1.00 97.69 125 ALA A C 1
ATOM 922 O O . ALA A 1 125 ? 7.4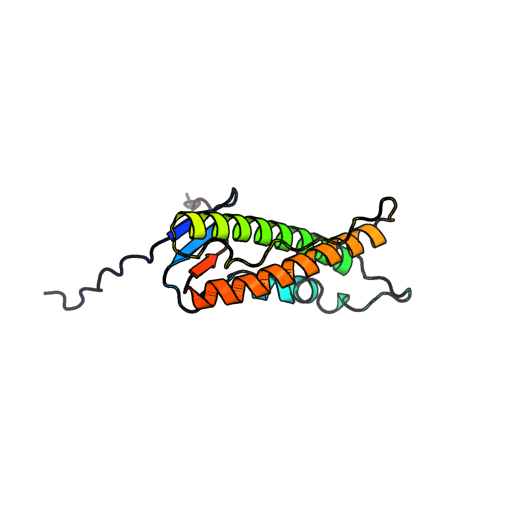27 -1.478 -1.524 1.00 97.69 125 ALA A O 1
ATOM 923 N N . GLN A 1 126 ? 8.907 -2.343 -2.942 1.00 97.75 126 GLN A N 1
ATOM 924 C CA . GLN A 1 126 ? 8.575 -3.728 -2.583 1.00 97.75 126 GLN A CA 1
ATOM 925 C C . GLN A 1 126 ? 8.825 -4.040 -1.102 1.00 97.75 126 GLN A C 1
ATOM 927 O O . GLN A 1 126 ? 8.063 -4.786 -0.492 1.00 97.75 126 GLN A O 1
ATOM 932 N N . THR A 1 127 ? 9.874 -3.473 -0.501 1.00 97.81 127 THR A N 1
ATOM 933 C CA . THR A 1 127 ? 10.114 -3.605 0.943 1.00 97.81 127 THR A CA 1
ATOM 934 C C . THR A 1 127 ? 8.992 -2.981 1.769 1.00 97.81 127 THR A C 1
ATOM 936 O O . THR A 1 127 ? 8.516 -3.605 2.715 1.00 97.81 127 THR A O 1
ATOM 939 N N . ARG A 1 128 ? 8.517 -1.796 1.384 1.00 97.88 128 ARG A N 1
ATOM 940 C CA . ARG A 1 128 ? 7.361 -1.155 2.023 1.00 97.88 128 ARG A CA 1
ATOM 941 C C . ARG A 1 128 ? 6.062 -1.922 1.803 1.00 97.88 128 ARG A C 1
ATOM 943 O O . ARG A 1 128 ? 5.280 -2.058 2.735 1.00 97.88 128 ARG A O 1
ATOM 950 N N . LEU A 1 129 ? 5.862 -2.479 0.611 1.00 97.81 129 LEU A N 1
ATOM 951 C CA . LEU A 1 129 ? 4.694 -3.298 0.307 1.00 97.81 129 LEU A CA 1
ATOM 952 C C . LEU A 1 129 ? 4.614 -4.511 1.244 1.00 97.81 129 LEU A C 1
ATOM 954 O O . LEU A 1 129 ? 3.567 -4.750 1.828 1.00 97.81 129 LEU A O 1
ATOM 958 N N . ARG A 1 130 ? 5.730 -5.210 1.491 1.00 97.50 130 ARG A N 1
ATOM 959 C CA . ARG A 1 130 ? 5.766 -6.315 2.470 1.00 97.50 130 ARG A CA 1
ATOM 960 C C . ARG A 1 130 ? 5.414 -5.869 3.890 1.00 97.50 130 ARG A C 1
ATOM 962 O O . ARG A 1 130 ? 4.777 -6.611 4.632 1.00 97.50 130 ARG A O 1
ATOM 969 N N . TRP A 1 131 ? 5.813 -4.660 4.279 1.00 97.88 131 TRP A N 1
ATOM 970 C CA . TRP A 1 131 ? 5.395 -4.092 5.560 1.00 97.88 131 TRP A CA 1
ATOM 971 C C . TRP A 1 131 ? 3.885 -3.812 5.589 1.00 97.88 131 TRP A C 1
ATOM 973 O O . TRP A 1 131 ? 3.219 -4.206 6.545 1.00 97.88 131 TRP A O 1
ATOM 983 N N . LEU A 1 132 ? 3.318 -3.237 4.521 1.00 97.88 132 LEU A N 1
ATOM 984 C CA . LEU A 1 132 ? 1.868 -3.042 4.387 1.00 97.88 132 LEU A CA 1
ATOM 985 C C . LEU A 1 132 ? 1.095 -4.364 4.485 1.00 97.88 132 LEU A C 1
ATOM 987 O O . LEU A 1 132 ? 0.030 -4.397 5.090 1.00 97.88 132 LEU A O 1
ATOM 991 N N . GLU A 1 133 ? 1.634 -5.462 3.954 1.00 97.38 133 GLU A N 1
ATOM 992 C CA . GLU A 1 133 ? 1.033 -6.798 4.077 1.00 97.38 133 GLU A CA 1
ATOM 993 C C . GLU A 1 133 ? 1.005 -7.303 5.525 1.00 97.38 133 GLU A C 1
ATOM 995 O O . GLU A 1 133 ? 0.018 -7.905 5.949 1.00 97.38 133 GLU A O 1
ATOM 1000 N N . ALA A 1 134 ? 2.056 -7.039 6.304 1.00 97.31 134 ALA A N 1
ATOM 1001 C CA . ALA A 1 134 ? 2.077 -7.368 7.727 1.00 97.31 134 ALA A CA 1
ATOM 1002 C C . ALA A 1 134 ? 1.067 -6.516 8.516 1.00 97.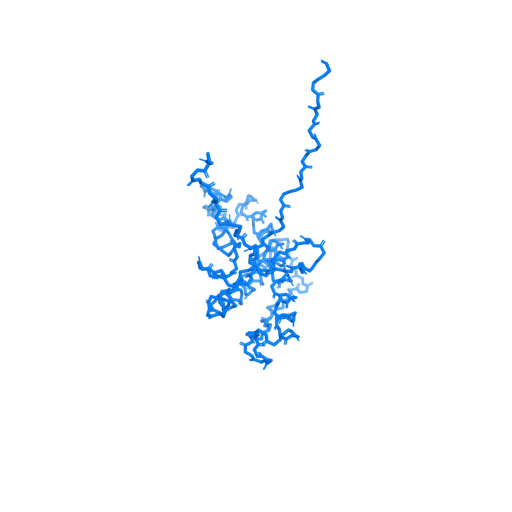31 134 ALA A C 1
ATOM 1004 O O . ALA A 1 134 ? 0.354 -7.027 9.384 1.00 97.31 134 ALA A O 1
ATOM 1005 N N . VAL A 1 135 ? 0.964 -5.225 8.189 1.00 97.62 135 VAL A N 1
ATOM 1006 C CA . VAL A 1 135 ? -0.015 -4.324 8.809 1.00 97.62 135 VAL A CA 1
ATOM 1007 C C . VAL A 1 135 ? -1.448 -4.697 8.425 1.00 97.62 135 VAL A C 1
ATOM 1009 O O . VAL A 1 135 ? -2.330 -4.667 9.277 1.00 97.62 135 VAL A O 1
ATOM 1012 N N . ASP A 1 136 ? -1.703 -5.109 7.185 1.00 97.62 136 ASP A N 1
ATOM 1013 C CA . ASP A 1 136 ? -3.023 -5.566 6.739 1.00 97.62 136 ASP A CA 1
ATOM 1014 C C . ASP A 1 136 ? -3.543 -6.724 7.600 1.00 97.62 136 ASP A C 1
ATOM 1016 O O . ASP A 1 136 ? -4.691 -6.701 8.048 1.00 97.62 136 ASP A O 1
ATOM 1020 N N . GLN A 1 137 ? -2.679 -7.687 7.933 1.00 96.38 137 GLN A N 1
ATOM 1021 C CA . GLN A 1 137 ? -3.031 -8.780 8.843 1.00 96.38 137 GLN A CA 1
ATOM 1022 C C . GLN A 1 137 ? -3.380 -8.272 10.248 1.00 96.38 137 GLN A C 1
ATOM 1024 O O . GLN A 1 137 ? -4.349 -8.741 10.847 1.00 96.38 137 GLN A O 1
ATOM 1029 N N . LEU A 1 138 ? -2.627 -7.306 10.781 1.00 96.69 138 LEU A N 1
ATOM 1030 C CA . LEU A 1 138 ? -2.937 -6.653 12.056 1.00 96.69 138 LEU A CA 1
ATOM 1031 C C . LEU A 1 138 ? -4.305 -5.955 12.007 1.00 96.69 138 LEU A C 1
ATOM 1033 O O . LEU A 1 138 ? -5.158 -6.217 12.852 1.00 96.69 138 LEU A O 1
ATOM 1037 N N . LEU A 1 139 ? -4.544 -5.115 11.002 1.00 96.81 139 LEU A N 1
ATOM 1038 C CA . LEU A 1 139 ? -5.782 -4.347 10.863 1.00 96.81 139 LEU A CA 1
ATOM 1039 C C . LEU A 1 139 ? -7.010 -5.251 10.695 1.00 96.81 139 LEU A C 1
ATOM 1041 O O . LEU A 1 139 ? -8.057 -4.989 11.287 1.00 96.81 139 LEU A O 1
ATOM 1045 N N . ARG A 1 140 ? -6.872 -6.369 9.971 1.00 95.69 140 ARG A N 1
ATOM 1046 C CA . ARG A 1 140 ? -7.914 -7.403 9.882 1.00 95.69 140 ARG A CA 1
ATOM 1047 C C . ARG A 1 140 ? -8.267 -7.996 11.242 1.00 95.69 140 ARG A C 1
ATOM 1049 O O . ARG A 1 140 ? -9.452 -8.167 11.514 1.00 95.69 140 ARG A O 1
ATOM 1056 N N . ARG A 1 141 ? -7.275 -8.285 12.096 1.00 94.94 141 ARG A N 1
ATOM 1057 C CA . ARG A 1 141 ? -7.510 -8.811 13.457 1.00 94.94 141 ARG A CA 1
ATOM 1058 C C . ARG A 1 141 ? -8.277 -7.821 14.333 1.00 94.94 141 ARG A C 1
ATOM 1060 O O . ARG A 1 141 ? -9.093 -8.247 15.143 1.00 94.94 141 ARG A O 1
ATOM 1067 N N . HIS A 1 142 ? -8.051 -6.525 14.132 1.00 94.25 142 HIS A N 1
ATOM 1068 C CA . HIS A 1 142 ? -8.708 -5.446 14.878 1.00 94.25 142 HIS A CA 1
ATOM 1069 C C . HIS A 1 142 ? -10.007 -4.935 14.234 1.00 94.25 142 HIS A C 1
ATOM 1071 O O . HIS A 1 142 ? -10.656 -4.044 14.777 1.00 94.25 142 HIS A O 1
ATOM 1077 N N . GLY A 1 143 ? -10.414 -5.478 13.080 1.00 94.56 143 GLY A N 1
ATOM 1078 C CA . GLY A 1 143 ? -11.602 -5.009 12.358 1.00 94.56 143 GLY A CA 1
ATOM 1079 C C . GLY A 1 143 ? -11.502 -3.539 11.937 1.00 94.56 143 GLY A C 1
ATOM 1080 O O . GLY A 1 143 ? -12.499 -2.818 11.940 1.00 94.56 143 GLY A O 1
ATOM 1081 N N . VAL A 1 144 ? -10.296 -3.069 11.625 1.00 96.06 144 VAL A N 1
ATOM 1082 C CA . VAL A 1 144 ? -10.033 -1.699 11.175 1.00 96.06 144 VAL A CA 1
ATOM 1083 C C . VAL A 1 144 ? -9.713 -1.723 9.689 1.00 96.06 144 VAL A C 1
ATOM 1085 O O . VAL A 1 144 ? -8.981 -2.598 9.240 1.00 96.06 144 VAL A O 1
ATOM 1088 N N . THR A 1 145 ? -10.225 -0.759 8.927 1.00 96.88 145 THR A N 1
ATOM 1089 C CA . THR A 1 145 ? -9.853 -0.572 7.520 1.00 96.88 145 THR A CA 1
ATOM 1090 C C . THR A 1 145 ? -9.251 0.804 7.297 1.00 96.88 145 THR A C 1
ATOM 1092 O O . THR A 1 145 ? -9.852 1.801 7.692 1.00 96.88 145 THR A O 1
ATOM 1095 N N . VAL A 1 146 ? -8.110 0.864 6.610 1.00 96.12 146 VAL A N 1
ATOM 1096 C CA . VAL A 1 146 ? -7.554 2.103 6.052 1.00 96.12 146 VAL A CA 1
ATOM 1097 C C . VAL A 1 146 ? -7.950 2.190 4.581 1.00 96.12 146 VAL A C 1
ATOM 1099 O O . VAL A 1 146 ? -7.628 1.306 3.789 1.00 96.12 146 VAL A O 1
ATOM 1102 N N . LEU A 1 147 ? -8.669 3.243 4.212 1.00 94.69 147 LEU A N 1
ATOM 1103 C CA . LEU A 1 147 ? -9.219 3.472 2.881 1.00 94.69 147 LEU A CA 1
ATOM 1104 C C . LEU A 1 147 ? -8.601 4.723 2.247 1.00 94.69 147 LEU A C 1
ATOM 1106 O O . LEU A 1 147 ? -8.300 5.685 2.962 1.00 94.69 147 LEU A O 1
ATOM 1110 N N . PRO A 1 148 ? -8.490 4.760 0.906 1.00 91.44 148 PRO A N 1
ATOM 1111 C CA . PRO A 1 148 ? -8.143 5.989 0.209 1.00 91.44 148 PRO A CA 1
ATOM 1112 C C . PRO A 1 148 ? -9.172 7.101 0.489 1.00 91.44 148 PRO A C 1
ATOM 1114 O O . PRO A 1 148 ? -10.323 6.817 0.890 1.00 91.44 148 PRO A O 1
ATOM 1117 N N . PRO A 1 149 ? -8.781 8.368 0.257 1.00 88.38 149 PRO A N 1
ATOM 1118 C CA . PRO A 1 149 ? -9.713 9.486 0.271 1.00 88.38 149 PRO A CA 1
ATOM 1119 C C . PRO A 1 149 ? -10.928 9.233 -0.613 1.00 88.38 149 PRO A C 1
ATOM 1121 O O . PRO A 1 149 ? -10.886 8.483 -1.590 1.00 88.38 149 PRO A O 1
ATOM 1124 N N . LEU A 1 150 ? -12.033 9.889 -0.268 1.00 86.00 150 LEU A N 1
ATOM 1125 C CA . LEU A 1 150 ? -13.168 9.954 -1.177 1.00 86.00 150 LEU A CA 1
ATOM 1126 C C . LEU A 1 150 ? -12.783 10.770 -2.420 1.00 86.00 150 LEU A C 1
ATOM 1128 O O . LEU A 1 150 ? -12.059 11.761 -2.295 1.00 86.00 150 LEU A O 1
ATOM 1132 N N . PRO A 1 151 ? -13.280 10.394 -3.611 1.00 80.56 151 PRO A N 1
ATOM 1133 C CA . PRO A 1 151 ? -13.129 11.237 -4.786 1.00 80.56 151 PRO A CA 1
ATOM 1134 C C . PRO A 1 151 ? -13.739 12.613 -4.499 1.00 80.56 151 PRO A C 1
ATOM 1136 O O . PRO A 1 151 ? -14.817 12.714 -3.908 1.00 80.56 151 PRO A O 1
ATOM 1139 N N . LYS A 1 152 ? -13.040 13.678 -4.905 1.00 75.25 152 LYS A N 1
ATOM 1140 C CA . LYS A 1 152 ? -13.561 15.045 -4.803 1.00 75.25 152 LYS A CA 1
ATOM 1141 C C . LYS A 1 152 ? -14.825 15.130 -5.660 1.00 75.25 152 LYS A C 1
ATOM 1143 O O . LYS A 1 152 ? -14.782 14.762 -6.830 1.00 75.25 152 LYS A O 1
ATOM 1148 N N . GLU A 1 153 ? -15.940 15.583 -5.089 1.00 69.50 153 GLU A N 1
ATOM 1149 C CA . GLU A 1 153 ? -17.156 15.818 -5.872 1.00 69.50 153 GLU A CA 1
ATOM 1150 C C . GLU A 1 153 ? -16.851 16.864 -6.953 1.00 69.50 153 GLU A C 1
ATOM 1152 O O . GLU A 1 153 ? -16.517 18.010 -6.643 1.00 69.50 153 GLU A O 1
ATOM 1157 N N . GLU A 1 154 ? -16.939 16.478 -8.227 1.00 60.47 154 GLU A N 1
ATOM 1158 C CA . GLU A 1 154 ? -16.888 17.450 -9.315 1.00 60.47 154 GLU A CA 1
ATOM 1159 C C . GLU A 1 154 ? -18.106 18.379 -9.191 1.00 60.47 154 GLU A C 1
ATOM 1161 O O . GLU A 1 154 ? -19.231 17.901 -8.985 1.00 60.47 154 GLU A O 1
ATOM 1166 N N . PRO A 1 155 ? -17.926 19.709 -9.291 1.00 62.62 155 PRO A N 1
ATOM 1167 C CA . PRO A 1 155 ? -19.043 20.632 -9.216 1.00 62.62 155 PRO A CA 1
ATOM 1168 C C . PRO A 1 155 ? -20.029 20.279 -10.327 1.00 62.62 155 PRO A C 1
ATOM 1170 O O . PRO A 1 155 ? -19.694 20.339 -11.508 1.00 62.62 155 PRO A O 1
ATOM 1173 N N . ARG A 1 156 ? -21.256 19.897 -9.946 1.00 58.44 156 ARG A N 1
ATOM 1174 C CA . ARG A 1 156 ? -22.338 19.628 -10.898 1.00 58.44 156 ARG A CA 1
ATOM 1175 C C . ARG A 1 156 ? -22.536 20.866 -11.766 1.00 58.44 156 ARG A C 1
ATOM 1177 O O . ARG A 1 156 ? -23.159 21.834 -11.327 1.00 58.44 156 ARG A O 1
ATOM 1184 N N . VAL A 1 157 ? -22.023 20.826 -12.992 1.00 64.31 157 VAL A N 1
ATOM 1185 C CA . VAL A 1 157 ? -22.318 21.829 -14.010 1.00 64.31 157 VAL A CA 1
ATOM 1186 C C . VAL A 1 157 ? -23.809 21.709 -14.298 1.00 64.31 157 VAL A C 1
ATOM 1188 O O . VAL A 1 157 ? -24.265 20.728 -14.884 1.00 64.31 157 VAL A O 1
ATOM 1191 N N . ARG A 1 158 ? -24.601 22.664 -13.800 1.00 57.22 158 ARG A N 1
ATOM 1192 C CA . ARG A 1 158 ? -26.015 22.750 -14.164 1.00 57.22 158 ARG A CA 1
ATOM 1193 C C . ARG A 1 158 ? -26.071 23.149 -15.641 1.00 57.22 158 ARG A C 1
ATOM 1195 O O . ARG A 1 158 ? -25.458 24.161 -15.979 1.00 57.22 158 ARG A O 1
ATOM 1202 N N . PRO A 1 159 ? -26.762 22.397 -16.513 1.00 64.50 159 PRO A N 1
ATOM 1203 C CA . PRO A 1 159 ? -27.027 22.886 -17.856 1.00 64.50 159 PRO A CA 1
ATOM 1204 C C . PRO A 1 159 ? -27.887 24.153 -17.744 1.00 64.50 159 PRO A C 1
ATOM 1206 O O . PRO A 1 159 ? -28.854 24.175 -16.976 1.00 64.50 159 PRO A O 1
ATOM 1209 N N . HIS A 1 160 ? -27.456 25.206 -18.438 1.00 59.25 160 HIS A N 1
ATOM 1210 C CA . HIS A 1 160 ? -28.191 26.459 -18.604 1.00 59.25 160 HIS A CA 1
ATOM 1211 C C . HIS A 1 160 ? -29.397 26.276 -19.524 1.00 59.25 160 HIS A C 1
ATOM 1213 O O . HIS A 1 160 ? -29.280 25.486 -20.489 1.00 59.25 160 HIS A O 1
#

pLDDT: mean 87.81, std 12.26, range [44.66, 97.94]

Radius of gyration: 20.08 Å; chains: 1; bounding box: 75×35×49 Å

Foldseek 3Di:
DDPDDPPPPDAADWDFFDPQGKIKGAQAVQAFEPCLVCLVCQLCVQCPVQQDADPVRARDPSSLVSLVVSLVVLVVSLRRLVRVVVVCCVVVLDPDPPQDDDFDQPDQDPDDDSRSRSVSSSSRSVRSSVSSVVVRVVRSVSNMHTGGDDPDDDPPPDDD

Sequence (160 aa):
MPLFRRPERTPPPQFIVGVHDHRVVIGTAPGGVGMLEELRGYVAAVTGGAATPRTDGRDSVAVLSAKMDHAELVNDATSAVALALEELSERGLVASGEAPPQPDLPAMPERADTYGYIQATHARAQTRLRWLEAVDQLLRRHGVTVLPPLPKEEPRVRPH

Secondary structure (DSSP, 8-state):
--S------PPPPEEEETTTTEEEEES-SS-EETTHHHHHHHHHHHHGGGGSPPTTSPPPHHHHHHHHHHHHHHHHHHHHHHHHHHHHHHTTSS-TTTSPPPP-PPPPPSS--HHHHHHHHHHHHHHHHHHHHHHHHHHHHTTEEEEPPPPPPPP-----